Protein AF-A0A3B0PKU8-F1 (afdb_monomer_lite)

Radius of gyration: 28.07 Å; chains: 1; bounding box: 64×32×83 Å

Structure (mmCIF, N/CA/C/O backbone):
data_AF-A0A3B0PKU8-F1
#
_entry.id   AF-A0A3B0PKU8-F1
#
loop_
_atom_site.group_PDB
_atom_site.id
_atom_site.type_symbol
_atom_site.label_atom_id
_atom_site.label_alt_id
_atom_site.label_comp_id
_atom_site.label_asym_id
_atom_site.label_entity_id
_atom_site.label_seq_id
_atom_site.pdbx_PDB_ins_code
_atom_site.Cartn_x
_atom_site.Cartn_y
_atom_site.Cartn_z
_atom_site.occupancy
_atom_site.B_iso_or_equiv
_atom_site.auth_seq_id
_atom_site.auth_comp_id
_atom_site.auth_asym_id
_atom_site.auth_atom_id
_atom_site.pdbx_PDB_model_num
ATOM 1 N N . MET A 1 1 ? 39.462 15.838 -60.988 1.00 54.16 1 MET A N 1
ATOM 2 C CA . MET A 1 1 ? 39.224 14.384 -60.800 1.00 54.16 1 MET A CA 1
ATOM 3 C C . MET A 1 1 ? 40.090 13.779 -59.687 1.00 54.16 1 MET A C 1
ATOM 5 O O . MET A 1 1 ? 39.573 12.960 -58.939 1.00 54.16 1 MET A O 1
ATOM 9 N N . GLU A 1 2 ? 41.355 14.188 -59.511 1.00 56.78 2 GLU A N 1
ATOM 10 C CA . GLU A 1 2 ? 42.219 13.724 -58.398 1.00 56.78 2 GLU A CA 1
ATOM 11 C C . GLU A 1 2 ? 41.734 14.122 -56.997 1.00 56.78 2 GLU A C 1
ATOM 13 O O . GLU A 1 2 ? 41.811 13.320 -56.070 1.00 56.78 2 GLU A O 1
ATOM 18 N N . SER A 1 3 ? 41.153 15.315 -56.839 1.00 58.56 3 SER A N 1
ATOM 19 C CA . SER A 1 3 ? 40.581 15.767 -55.561 1.00 58.56 3 SER A CA 1
ATOM 20 C C . SER A 1 3 ? 39.446 14.863 -55.062 1.00 58.56 3 SER A C 1
ATOM 22 O O . SER A 1 3 ? 39.345 14.596 -53.868 1.00 58.56 3 SER A O 1
ATOM 24 N N . ILE A 1 4 ? 38.639 14.326 -55.982 1.00 62.28 4 ILE A N 1
ATOM 25 C CA . ILE A 1 4 ? 37.540 13.398 -55.683 1.00 62.28 4 ILE A CA 1
ATOM 26 C C . ILE A 1 4 ? 38.100 12.025 -55.283 1.00 62.28 4 ILE A C 1
ATOM 28 O O . ILE A 1 4 ? 37.634 11.431 -54.315 1.00 62.28 4 ILE A O 1
ATOM 32 N N . LYS A 1 5 ? 39.152 11.538 -55.958 1.00 59.06 5 LYS A N 1
ATOM 33 C CA . LYS A 1 5 ? 39.816 10.269 -55.601 1.00 59.06 5 LYS A CA 1
ATOM 34 C C . LYS A 1 5 ? 40.479 10.320 -54.219 1.00 59.06 5 LYS A C 1
ATOM 36 O O . LYS A 1 5 ? 40.371 9.357 -53.466 1.00 59.06 5 LYS A O 1
ATOM 41 N N . ASN A 1 6 ? 41.093 11.447 -53.854 1.00 62.03 6 ASN A N 1
ATOM 42 C CA . ASN A 1 6 ? 41.673 11.637 -52.519 1.00 62.03 6 ASN A CA 1
ATOM 43 C C . ASN A 1 6 ? 40.601 11.765 -51.423 1.00 62.03 6 ASN A C 1
ATOM 45 O O . ASN A 1 6 ? 40.815 11.308 -50.300 1.00 62.03 6 ASN A O 1
ATOM 49 N N . PHE A 1 7 ? 39.428 12.318 -51.743 1.00 60.31 7 PHE A N 1
ATOM 50 C CA . PHE A 1 7 ? 38.290 12.389 -50.821 1.00 60.31 7 PHE A CA 1
ATOM 51 C C . PHE A 1 7 ? 37.723 10.999 -50.479 1.00 60.31 7 PHE A C 1
ATOM 53 O O . PHE A 1 7 ? 37.441 10.726 -49.317 1.00 60.31 7 PHE A O 1
ATOM 60 N N . PHE A 1 8 ? 37.670 10.081 -51.450 1.00 62.03 8 PHE A N 1
ATOM 61 C CA . PHE A 1 8 ? 37.268 8.678 -51.252 1.00 62.03 8 PHE A CA 1
ATOM 62 C C . PHE A 1 8 ? 38.427 7.737 -50.872 1.00 62.03 8 PHE A C 1
ATOM 64 O O . PHE A 1 8 ? 38.335 6.521 -51.031 1.00 62.03 8 PHE A O 1
ATOM 71 N N . SER A 1 9 ? 39.528 8.269 -50.333 1.00 67.06 9 SER A N 1
ATOM 72 C CA . SER A 1 9 ? 40.555 7.440 -49.696 1.00 67.06 9 SER A CA 1
ATOM 73 C C . SER A 1 9 ? 39.947 6.634 -48.540 1.00 67.06 9 SER A C 1
ATOM 75 O O . SER A 1 9 ? 39.145 7.155 -47.765 1.00 67.06 9 SER A O 1
ATOM 77 N N . PHE A 1 10 ? 40.370 5.378 -48.373 1.00 65.62 10 PHE A N 1
ATOM 78 C CA . PHE A 1 10 ? 39.887 4.462 -47.327 1.00 65.62 10 PHE A CA 1
ATOM 79 C C . PHE A 1 10 ? 39.912 5.088 -45.916 1.00 65.62 10 PHE A C 1
ATOM 81 O O . PHE A 1 10 ? 39.028 4.840 -45.096 1.00 65.62 10 PHE A O 1
ATOM 88 N N . LYS A 1 11 ? 40.898 5.957 -45.647 1.00 70.25 11 LYS A N 1
ATOM 89 C CA . LYS A 1 11 ? 41.036 6.699 -44.383 1.00 70.25 11 LYS A CA 1
ATOM 90 C C . LYS A 1 11 ? 39.943 7.763 -44.201 1.00 70.25 11 LYS A C 1
ATOM 92 O O . LYS A 1 11 ? 39.417 7.918 -43.103 1.00 70.25 11 LYS A O 1
ATOM 97 N N . ASN A 1 12 ? 39.574 8.452 -45.277 1.00 74.38 12 ASN A N 1
ATOM 98 C CA . ASN A 1 12 ? 38.536 9.481 -45.278 1.00 74.38 12 ASN A CA 1
ATOM 99 C C . ASN A 1 12 ? 37.136 8.853 -45.224 1.00 74.38 12 ASN A C 1
ATOM 101 O O . ASN A 1 12 ? 36.298 9.324 -44.463 1.00 74.38 12 ASN A O 1
ATOM 105 N N . ILE A 1 13 ? 36.921 7.724 -45.909 1.00 81.06 13 ILE A N 1
ATOM 106 C CA . ILE A 1 13 ? 35.678 6.938 -45.814 1.00 81.06 13 ILE A CA 1
ATOM 107 C C . ILE A 1 13 ? 35.471 6.403 -44.389 1.00 81.06 13 ILE A C 1
ATOM 109 O O . ILE A 1 13 ? 34.378 6.537 -43.844 1.00 81.06 13 ILE A O 1
ATOM 113 N N . LYS A 1 14 ? 36.514 5.855 -43.746 1.00 81.06 14 LYS A N 1
ATOM 114 C CA . LYS A 1 14 ? 36.441 5.395 -42.348 1.00 81.06 14 LYS A CA 1
ATOM 115 C C . LYS A 1 14 ? 36.053 6.530 -41.393 1.00 81.06 14 LYS A C 1
ATOM 117 O O . LYS A 1 14 ? 35.201 6.331 -40.533 1.00 81.06 14 LYS A O 1
ATOM 122 N N . ASN A 1 15 ? 36.644 7.713 -41.555 1.00 81.81 15 ASN A N 1
ATOM 123 C CA . ASN A 1 15 ? 36.332 8.878 -40.722 1.00 81.81 15 ASN A CA 1
ATOM 124 C C . ASN A 1 15 ? 34.905 9.395 -40.952 1.00 81.81 15 ASN A C 1
ATOM 126 O O . ASN A 1 15 ? 34.226 9.726 -39.983 1.00 81.81 15 ASN A O 1
ATOM 130 N N . ILE A 1 16 ? 34.434 9.419 -42.204 1.00 85.00 16 ILE A N 1
ATOM 131 C CA . ILE A 1 16 ? 33.047 9.771 -42.539 1.00 85.00 16 ILE A CA 1
ATOM 132 C C . ILE A 1 16 ? 32.082 8.773 -41.890 1.00 85.00 16 ILE A C 1
ATOM 134 O O . ILE A 1 16 ? 31.150 9.198 -41.219 1.00 85.00 16 ILE A O 1
ATOM 138 N N . LEU A 1 17 ? 32.340 7.466 -42.000 1.00 86.50 17 LEU A N 1
ATOM 139 C CA . LEU A 1 17 ? 31.504 6.434 -41.378 1.00 86.50 17 LEU A CA 1
ATOM 140 C C . LEU A 1 17 ? 31.449 6.575 -39.854 1.00 86.50 17 LEU A C 1
ATOM 142 O O . LEU A 1 17 ? 30.361 6.534 -39.287 1.00 86.50 17 LEU A O 1
ATOM 146 N N . ILE A 1 18 ? 32.593 6.779 -39.194 1.00 88.31 18 ILE A N 1
ATOM 147 C CA . ILE A 1 18 ? 32.641 6.996 -37.740 1.00 88.31 18 ILE A CA 1
ATOM 148 C C . ILE A 1 18 ? 31.813 8.226 -37.363 1.00 88.31 18 ILE A C 1
ATOM 150 O O . ILE A 1 18 ? 30.987 8.141 -36.459 1.00 88.31 18 ILE A O 1
ATOM 154 N N . LEU A 1 19 ? 31.974 9.338 -38.085 1.00 89.94 19 LEU A N 1
ATOM 155 C CA . LEU A 1 19 ? 31.220 10.563 -37.832 1.00 89.94 19 LEU A CA 1
ATOM 156 C C . LEU A 1 19 ? 29.711 10.342 -38.016 1.00 89.94 19 LEU A C 1
ATOM 158 O O . LEU A 1 19 ? 28.924 10.743 -37.161 1.00 89.94 19 LEU A O 1
ATOM 162 N N . THR A 1 20 ? 29.301 9.664 -39.090 1.00 90.25 20 THR A N 1
ATOM 163 C CA . THR A 1 20 ? 27.893 9.342 -39.350 1.00 90.25 20 THR A CA 1
ATOM 164 C C . THR A 1 20 ? 27.310 8.454 -38.249 1.00 90.25 20 THR A C 1
ATOM 166 O O . THR A 1 20 ? 26.238 8.763 -37.731 1.00 90.25 20 THR A O 1
ATOM 169 N N . PHE A 1 21 ? 28.020 7.405 -37.823 1.00 92.25 21 PHE A N 1
ATOM 170 C CA . PHE A 1 21 ? 27.575 6.547 -36.720 1.00 92.25 21 PHE A CA 1
ATOM 171 C C . PHE A 1 21 ? 27.515 7.290 -35.382 1.00 92.25 21 PHE A C 1
ATOM 173 O O . PHE A 1 21 ? 26.563 7.096 -34.628 1.00 92.25 21 PHE A O 1
ATOM 180 N N . SER A 1 22 ? 28.475 8.172 -35.093 1.00 91.00 22 SER A N 1
ATOM 181 C CA . SER A 1 22 ? 28.450 9.010 -33.890 1.00 91.00 22 SER A CA 1
ATOM 182 C C . SER A 1 22 ? 27.263 9.974 -33.884 1.00 91.00 22 SER A C 1
ATOM 184 O O . SER A 1 22 ? 26.614 10.119 -32.850 1.00 91.00 22 SER A O 1
ATOM 186 N N . ILE A 1 23 ? 26.934 10.587 -35.026 1.00 93.75 23 ILE A N 1
ATOM 187 C CA . ILE A 1 23 ? 25.766 11.472 -35.154 1.00 93.75 23 ILE A CA 1
ATOM 188 C C . ILE A 1 23 ? 24.470 10.681 -34.959 1.00 93.75 23 ILE A C 1
ATOM 190 O O . ILE A 1 23 ? 23.609 11.108 -34.195 1.00 93.75 23 ILE A O 1
ATOM 194 N N . ILE A 1 24 ? 24.338 9.510 -35.589 1.00 93.75 24 ILE A N 1
ATOM 195 C CA . ILE A 1 24 ? 23.164 8.641 -35.414 1.00 93.75 24 ILE A CA 1
ATOM 196 C C . ILE A 1 24 ? 23.021 8.221 -33.946 1.00 93.75 24 ILE A C 1
ATOM 198 O O . ILE A 1 24 ? 21.933 8.321 -33.380 1.00 93.75 24 ILE A O 1
ATOM 202 N N . GLY A 1 25 ? 24.118 7.804 -33.309 1.00 94.12 25 GLY A N 1
ATOM 203 C CA . GLY A 1 25 ? 24.130 7.439 -31.894 1.00 94.12 25 GLY A CA 1
ATOM 204 C C . GLY A 1 25 ? 23.703 8.597 -30.993 1.00 94.12 25 GLY A C 1
ATOM 205 O O . GLY A 1 25 ? 22.874 8.408 -30.104 1.00 94.12 25 GLY A O 1
ATOM 206 N N . PHE A 1 26 ? 24.199 9.807 -31.263 1.00 94.50 26 PHE A N 1
ATOM 207 C CA . PHE A 1 26 ? 23.803 11.009 -30.534 1.00 94.50 26 PHE A CA 1
ATOM 208 C C . PHE A 1 26 ? 22.306 11.302 -30.687 1.00 94.50 26 PHE A C 1
ATOM 210 O O . PHE A 1 26 ? 21.626 11.498 -29.684 1.00 94.50 26 PHE A O 1
ATOM 217 N N . VAL A 1 27 ? 21.771 11.243 -31.912 1.00 94.75 27 VAL A N 1
ATOM 218 C CA . VAL A 1 27 ? 20.338 11.456 -32.176 1.00 94.75 27 VAL A CA 1
ATOM 219 C C . VAL A 1 27 ? 19.478 10.449 -31.411 1.00 94.75 27 VAL A C 1
ATOM 221 O O . VAL A 1 27 ? 18.508 10.853 -30.774 1.00 94.75 27 VAL A O 1
ATOM 224 N N . ILE A 1 28 ? 19.842 9.162 -31.413 1.00 94.50 28 ILE A N 1
ATOM 225 C CA . ILE A 1 28 ? 19.103 8.122 -30.679 1.00 94.50 28 ILE A CA 1
ATOM 226 C C . ILE A 1 28 ? 19.108 8.412 -29.174 1.00 94.50 28 ILE A C 1
ATOM 228 O O . ILE A 1 28 ? 18.055 8.378 -28.537 1.00 94.50 28 ILE A O 1
ATOM 232 N N . VAL A 1 29 ? 20.271 8.734 -28.599 1.00 93.75 29 VAL A N 1
ATOM 233 C CA . VAL A 1 29 ? 20.391 9.043 -27.166 1.00 93.75 29 VAL A CA 1
ATOM 234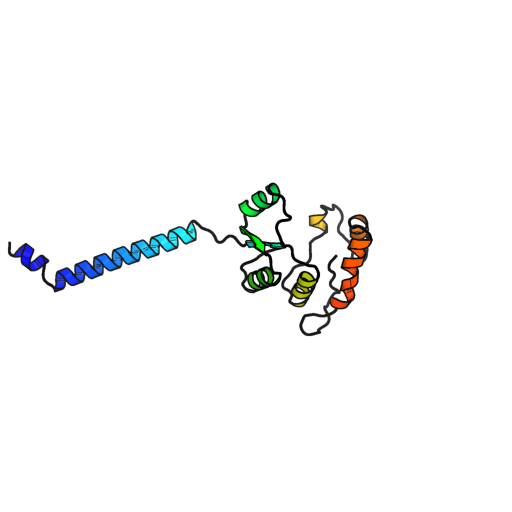 C C . VAL A 1 29 ? 19.578 10.286 -26.802 1.00 93.75 29 VAL A C 1
ATOM 236 O O . VAL A 1 29 ? 18.827 10.256 -25.827 1.00 93.75 29 VAL A O 1
ATOM 239 N N . SER A 1 30 ? 19.660 11.355 -27.597 1.00 91.75 30 SER A N 1
ATOM 240 C CA . SER A 1 30 ? 18.856 12.565 -27.394 1.00 91.75 30 SER A CA 1
ATOM 241 C C . SER A 1 30 ? 17.358 12.279 -27.471 1.00 91.75 30 SER A C 1
ATOM 243 O O . SER A 1 30 ? 16.600 12.817 -26.665 1.00 91.75 30 SER A O 1
ATOM 245 N N . LEU A 1 31 ? 16.928 11.400 -28.381 1.00 92.00 31 LEU A N 1
ATOM 246 C CA . LEU A 1 31 ? 15.527 11.002 -28.498 1.00 92.00 31 LEU A CA 1
ATOM 247 C C . LEU A 1 31 ? 15.053 10.239 -27.253 1.00 92.00 31 LEU A C 1
ATOM 249 O O . LEU A 1 31 ? 13.999 10.552 -26.708 1.00 92.00 31 LEU A O 1
ATOM 253 N N . LEU A 1 32 ? 15.845 9.279 -26.764 1.00 89.81 32 LEU A N 1
ATOM 254 C CA . LEU A 1 32 ? 15.523 8.503 -25.559 1.00 89.81 32 LEU A CA 1
ATOM 255 C C . LEU A 1 32 ? 15.442 9.388 -24.310 1.00 89.81 32 LEU A C 1
ATOM 257 O O . LEU A 1 32 ? 14.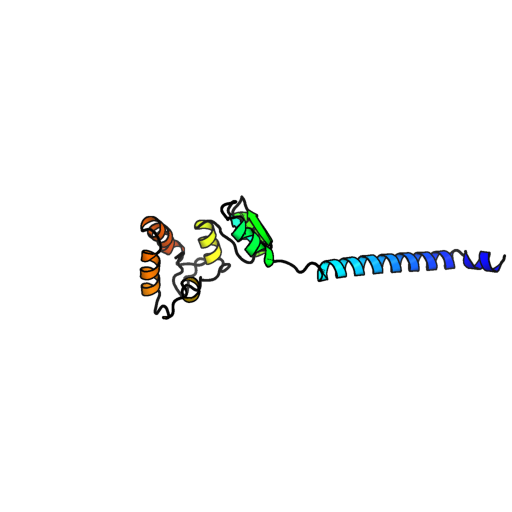529 9.232 -23.497 1.00 89.81 32 LEU A O 1
ATOM 261 N N . ILE A 1 33 ? 16.371 10.337 -24.169 1.00 88.00 33 ILE A N 1
ATOM 262 C CA . ILE A 1 33 ? 16.346 11.327 -23.087 1.00 88.00 33 ILE A CA 1
ATOM 263 C C . ILE A 1 33 ? 15.106 12.217 -23.220 1.00 88.00 33 ILE A C 1
ATOM 265 O O . ILE A 1 33 ? 14.395 12.411 -22.236 1.00 88.00 33 ILE A O 1
ATOM 269 N N . GLY A 1 34 ? 14.807 12.703 -24.429 1.00 88.62 34 GLY A N 1
ATOM 270 C CA . GLY A 1 34 ? 13.627 13.520 -24.706 1.00 88.62 34 GLY A CA 1
ATOM 271 C C . GLY A 1 34 ? 12.328 12.810 -24.334 1.00 88.62 34 GLY A C 1
ATOM 272 O O . GLY A 1 34 ? 11.523 13.371 -23.596 1.00 88.62 34 GLY A O 1
ATOM 273 N N . ILE A 1 35 ? 12.173 11.547 -24.746 1.00 85.06 35 ILE A N 1
ATOM 274 C CA . ILE A 1 35 ? 11.026 10.702 -24.386 1.00 85.06 35 ILE A CA 1
ATOM 275 C C . ILE A 1 35 ? 10.936 10.532 -22.869 1.00 85.06 35 ILE A C 1
ATOM 277 O O . ILE A 1 35 ? 9.851 10.627 -22.303 1.00 85.06 35 ILE A O 1
ATOM 281 N N . LYS A 1 36 ? 12.056 10.299 -22.178 1.00 82.56 36 LYS A N 1
ATOM 282 C CA . LYS A 1 36 ? 12.044 10.126 -20.721 1.00 82.56 36 LYS A CA 1
ATOM 283 C C . LYS A 1 36 ? 11.690 11.412 -19.968 1.00 82.56 36 LYS A C 1
ATOM 285 O O . LYS A 1 36 ? 11.033 11.338 -18.936 1.00 82.56 36 LYS A O 1
ATOM 290 N N . ILE A 1 37 ? 12.090 12.575 -20.482 1.00 81.31 37 ILE A N 1
ATOM 291 C CA . ILE A 1 37 ? 11.719 13.879 -19.915 1.00 81.31 37 ILE A CA 1
ATOM 292 C C . ILE A 1 37 ? 10.243 14.192 -20.198 1.00 81.31 37 ILE A C 1
ATOM 294 O O . ILE A 1 37 ? 9.544 14.674 -19.310 1.00 81.31 37 ILE A O 1
ATOM 298 N N . SER A 1 38 ? 9.748 13.892 -21.403 1.00 77.56 38 SER A N 1
ATOM 299 C CA . SER A 1 38 ? 8.346 14.132 -21.776 1.00 77.56 38 SER A CA 1
ATOM 300 C C . SER A 1 38 ? 7.368 13.138 -21.142 1.00 77.56 38 SER A C 1
ATOM 302 O O . SER A 1 38 ? 6.174 13.418 -21.067 1.00 77.56 38 SER A O 1
ATOM 304 N N . SER A 1 39 ? 7.864 11.982 -20.696 1.00 74.56 39 SER A N 1
ATOM 305 C CA . SER A 1 39 ? 7.088 10.899 -20.084 1.00 74.56 39 SER A CA 1
ATOM 306 C C . SER A 1 39 ? 7.484 10.759 -18.609 1.00 74.56 39 SER A C 1
ATOM 308 O O . SER A 1 39 ? 8.191 9.808 -18.257 1.00 74.56 39 SER A O 1
ATOM 310 N N . PRO A 1 40 ? 7.093 11.703 -17.728 1.00 69.44 40 PRO A N 1
ATOM 311 C CA . PRO A 1 40 ? 7.424 11.609 -16.313 1.00 69.44 40 PRO A CA 1
ATOM 312 C C . PRO A 1 40 ? 6.912 10.280 -15.755 1.00 69.44 40 PRO A C 1
ATOM 314 O O . PRO A 1 40 ? 5.797 9.852 -16.064 1.00 69.44 40 PRO A O 1
ATOM 317 N N . PHE A 1 41 ? 7.741 9.621 -14.944 1.00 73.31 41 PHE A N 1
ATOM 318 C CA . PHE A 1 41 ? 7.359 8.385 -14.273 1.00 73.31 41 PHE A CA 1
ATOM 319 C C . PHE A 1 41 ? 6.095 8.634 -13.449 1.00 73.31 41 PHE A C 1
ATOM 321 O O . PHE A 1 41 ? 6.103 9.445 -12.522 1.00 73.31 41 PHE A O 1
ATOM 328 N N . ARG A 1 42 ? 5.010 7.942 -13.804 1.00 79.38 42 ARG A N 1
ATOM 329 C CA . ARG A 1 42 ? 3.765 7.965 -13.044 1.00 79.38 42 ARG A CA 1
ATOM 330 C C . ARG A 1 42 ? 3.772 6.766 -12.109 1.00 79.38 42 ARG A C 1
ATOM 332 O O . ARG A 1 42 ? 3.752 5.637 -12.599 1.00 79.38 42 ARG A O 1
ATOM 339 N N . PRO A 1 43 ? 3.831 6.977 -10.788 1.00 81.81 43 PRO A N 1
ATOM 340 C CA . PRO A 1 43 ? 3.715 5.867 -9.868 1.00 81.81 43 PRO A CA 1
ATOM 341 C C . PRO A 1 43 ? 2.345 5.208 -10.034 1.00 81.81 43 PRO A C 1
ATOM 343 O O . PRO A 1 43 ? 1.350 5.884 -10.314 1.00 81.81 43 PRO A O 1
ATOM 346 N N . ALA A 1 44 ? 2.301 3.887 -9.883 1.00 84.50 44 ALA A N 1
ATOM 347 C CA . ALA A 1 44 ? 1.075 3.143 -10.104 1.00 84.50 44 ALA A CA 1
ATOM 348 C C . ALA A 1 44 ? 0.203 3.078 -8.840 1.00 84.50 44 ALA A C 1
ATOM 350 O O . ALA A 1 44 ? 0.702 2.933 -7.718 1.00 84.50 44 ALA A O 1
ATOM 351 N N . PHE A 1 45 ? -1.109 3.161 -9.054 1.00 83.94 45 PHE A N 1
ATOM 352 C CA . PHE A 1 45 ? -2.148 2.895 -8.069 1.00 83.94 45 PHE A CA 1
ATOM 353 C C . PHE A 1 45 ? -2.791 1.548 -8.400 1.00 83.94 45 PHE A C 1
ATOM 355 O O . PHE A 1 45 ? -3.362 1.386 -9.478 1.00 83.94 45 PHE A O 1
ATOM 362 N N . PHE A 1 46 ? -2.706 0.586 -7.487 1.00 83.81 46 PHE A N 1
ATOM 363 C CA . PHE A 1 46 ? -3.161 -0.782 -7.734 1.00 83.81 46 PHE A CA 1
ATOM 364 C C . PHE A 1 46 ? -4.533 -1.066 -7.110 1.00 83.81 46 PHE A C 1
ATOM 366 O O . PHE A 1 46 ? -4.825 -0.653 -5.992 1.00 83.81 46 PHE A O 1
ATOM 373 N N . ASN A 1 47 ? -5.391 -1.809 -7.801 1.00 79.75 47 ASN A N 1
ATOM 374 C CA . ASN A 1 47 ? -6.685 -2.238 -7.274 1.00 79.75 47 ASN A CA 1
ATOM 375 C C . ASN A 1 47 ? -6.861 -3.746 -7.438 1.00 79.75 47 ASN A C 1
ATOM 377 O O . ASN A 1 47 ? -6.682 -4.273 -8.539 1.00 79.75 47 ASN A O 1
ATOM 381 N N . TYR A 1 48 ? -7.207 -4.429 -6.350 1.00 75.06 48 TYR A N 1
ATOM 382 C CA . TYR A 1 48 ? -7.564 -5.835 -6.406 1.00 75.06 48 TYR A CA 1
ATOM 383 C C . TYR A 1 48 ? -8.899 -5.987 -7.135 1.00 75.06 48 TYR A C 1
ATOM 385 O O . TYR A 1 48 ? -9.944 -5.591 -6.610 1.00 75.06 48 TYR A O 1
ATOM 393 N N . LYS A 1 49 ? -8.852 -6.585 -8.334 1.00 71.19 49 LYS A N 1
ATOM 394 C CA . LYS A 1 49 ? -9.989 -6.730 -9.263 1.00 71.19 49 LYS A CA 1
ATOM 395 C C . LYS A 1 49 ? -10.590 -5.380 -9.714 1.00 71.19 49 LYS A C 1
ATOM 397 O O . LYS A 1 49 ? -10.164 -4.306 -9.312 1.00 71.19 49 LYS A O 1
ATOM 402 N N . SER A 1 50 ? -11.555 -5.413 -10.636 1.00 68.81 50 SER A N 1
ATOM 403 C CA . SER A 1 50 ? -12.117 -4.210 -11.281 1.00 68.81 50 SER A CA 1
ATOM 404 C C . SER A 1 50 ? -13.391 -3.715 -10.580 1.00 68.81 50 SER A C 1
ATOM 406 O O . SER A 1 50 ? -14.477 -3.731 -11.155 1.00 68.81 50 SER A O 1
ATOM 408 N N . TYR A 1 51 ? -13.281 -3.306 -9.313 1.00 72.19 51 TYR A N 1
ATOM 409 C CA . TYR A 1 51 ? -14.438 -2.821 -8.537 1.00 72.19 51 TYR A CA 1
ATOM 410 C C . TYR A 1 51 ? -14.572 -1.290 -8.500 1.00 72.19 51 TYR A C 1
ATOM 412 O O . TYR A 1 51 ? -15.518 -0.763 -7.917 1.00 72.19 51 TYR A O 1
ATOM 420 N N . MET A 1 52 ? -13.639 -0.554 -9.111 1.00 82.00 52 MET A N 1
ATOM 421 C CA . MET A 1 52 ? -13.635 0.909 -9.094 1.00 82.00 52 MET A CA 1
ATOM 422 C C . MET A 1 52 ? -14.446 1.500 -10.254 1.00 82.00 52 MET A C 1
ATOM 424 O O . MET A 1 52 ? -14.355 1.041 -11.391 1.00 82.00 52 MET A O 1
ATOM 428 N N . SER A 1 53 ? -15.227 2.550 -9.978 1.00 88.06 53 SER A N 1
ATOM 429 C CA . SER A 1 53 ? -15.994 3.247 -11.014 1.00 88.06 53 SER A CA 1
ATOM 430 C C . SER A 1 53 ? -15.071 3.907 -12.042 1.00 88.06 53 SER A C 1
ATOM 432 O O . SER A 1 53 ? -13.977 4.370 -11.714 1.00 88.06 53 SER A O 1
ATOM 434 N N . LYS A 1 54 ? -15.538 4.010 -13.292 1.00 88.25 54 LYS A N 1
ATOM 435 C CA . LYS A 1 54 ? -14.768 4.632 -14.376 1.00 88.25 54 LYS A CA 1
ATOM 436 C C . LYS A 1 54 ? -14.370 6.077 -14.055 1.00 88.25 54 LYS A C 1
ATOM 438 O O . LYS A 1 54 ? -13.220 6.437 -14.260 1.00 88.25 54 LYS A O 1
ATOM 443 N N . ALA A 1 55 ? -15.281 6.850 -13.463 1.00 90.75 55 ALA A N 1
ATOM 444 C CA . ALA A 1 55 ? -15.003 8.217 -13.029 1.00 90.75 55 ALA A CA 1
ATOM 445 C C . ALA A 1 55 ? -13.827 8.284 -12.037 1.00 90.75 55 ALA A C 1
ATOM 447 O O . ALA A 1 55 ? -12.913 9.078 -12.228 1.00 90.75 55 ALA A O 1
ATOM 448 N N . ASN A 1 56 ? -13.799 7.402 -11.032 1.00 86.06 56 ASN A N 1
ATOM 449 C CA . ASN A 1 56 ? -12.710 7.366 -10.054 1.00 86.06 56 ASN A CA 1
ATOM 450 C C . ASN A 1 56 ? -11.385 6.925 -10.692 1.00 86.06 56 ASN A C 1
ATOM 452 O O . ASN A 1 56 ? -10.335 7.482 -10.378 1.00 86.06 56 ASN A O 1
ATOM 456 N N . ILE A 1 57 ? -11.434 5.949 -11.605 1.00 88.31 57 ILE A N 1
ATOM 457 C CA . ILE A 1 57 ? -10.261 5.504 -12.370 1.00 88.31 57 ILE A CA 1
ATOM 458 C C . ILE A 1 57 ? -9.681 6.666 -13.180 1.00 88.31 57 ILE A C 1
ATOM 460 O O . ILE A 1 57 ? -8.468 6.865 -13.184 1.00 88.31 57 ILE A O 1
ATOM 464 N N . ASP A 1 58 ? -10.534 7.434 -13.855 1.00 91.25 58 ASP A N 1
ATOM 465 C CA . ASP A 1 58 ? -10.103 8.548 -14.695 1.00 91.25 58 ASP A CA 1
ATOM 466 C C . ASP A 1 58 ? -9.462 9.657 -13.849 1.00 91.25 58 ASP A C 1
ATOM 468 O O . ASP A 1 58 ? -8.362 10.097 -14.180 1.00 91.25 58 ASP A O 1
ATOM 472 N N . THR A 1 59 ? -10.045 9.997 -12.694 1.00 90.62 59 THR A N 1
ATOM 473 C CA . THR A 1 59 ? -9.440 10.931 -11.728 1.00 90.62 59 THR A CA 1
ATOM 474 C C . THR A 1 59 ? -8.078 10.450 -11.213 1.00 90.62 59 THR A C 1
ATOM 476 O O . THR A 1 59 ? -7.141 11.240 -11.108 1.00 90.62 59 THR A O 1
ATOM 479 N N . ILE A 1 60 ? -7.920 9.159 -10.901 1.00 87.38 60 ILE A N 1
ATOM 480 C CA . ILE A 1 60 ? -6.621 8.607 -10.476 1.00 87.38 60 ILE A CA 1
ATOM 481 C C . ILE A 1 60 ? -5.596 8.707 -11.615 1.00 87.38 60 ILE A C 1
ATOM 483 O O . ILE A 1 60 ? -4.448 9.091 -11.374 1.00 87.38 60 ILE A O 1
ATOM 487 N N . ASN A 1 61 ? -6.016 8.420 -12.851 1.00 87.94 61 ASN A N 1
ATOM 488 C CA . ASN A 1 61 ? -5.156 8.423 -14.035 1.00 87.94 61 ASN A CA 1
ATOM 489 C C . ASN A 1 61 ? -4.602 9.803 -14.426 1.00 87.94 61 ASN A C 1
ATOM 491 O O . ASN A 1 61 ? -3.614 9.887 -15.166 1.00 87.94 61 ASN A O 1
ATOM 495 N N . GLU A 1 62 ? -5.191 10.887 -13.914 1.00 87.81 62 GLU A N 1
ATOM 496 C CA . GLU A 1 62 ? -4.660 12.244 -14.088 1.00 87.81 62 GLU A CA 1
ATOM 497 C C . GLU A 1 62 ? -3.254 12.391 -13.491 1.00 87.81 62 GLU A C 1
ATOM 499 O O . GLU A 1 62 ? -2.420 13.116 -14.038 1.00 87.81 62 GLU A O 1
ATOM 504 N N . LYS A 1 63 ? -2.972 11.690 -12.382 1.00 84.56 63 LYS A N 1
ATOM 505 C CA . LYS A 1 63 ? -1.708 11.811 -11.632 1.00 84.56 63 LYS A CA 1
ATOM 506 C C . LYS A 1 63 ? -0.922 10.507 -11.521 1.00 84.56 63 LYS A C 1
ATOM 508 O O . LYS A 1 63 ? 0.303 10.547 -11.419 1.00 84.56 63 LYS A O 1
ATOM 513 N N . TYR A 1 64 ? -1.604 9.370 -11.552 1.00 87.12 64 TYR A N 1
ATOM 514 C CA . TYR A 1 64 ? -1.040 8.047 -11.294 1.00 87.12 64 TYR A CA 1
ATOM 515 C C . TYR A 1 64 ? -1.370 7.086 -12.429 1.00 87.12 64 TYR A C 1
ATOM 517 O O . TYR A 1 64 ? -2.200 7.382 -13.274 1.00 87.12 64 TYR A O 1
ATOM 525 N N . GLU A 1 65 ? -0.706 5.938 -12.487 1.00 86.94 65 GLU A N 1
ATOM 526 C CA . GLU A 1 65 ? -1.086 4.877 -13.424 1.00 86.94 65 GLU A CA 1
ATOM 527 C C . GLU A 1 65 ? -2.016 3.887 -12.711 1.00 86.94 65 GLU A C 1
ATOM 529 O O . GLU A 1 65 ? -1.572 3.158 -11.824 1.00 86.94 65 GLU A O 1
ATOM 534 N N . TYR A 1 66 ? -3.306 3.853 -13.052 1.00 86.88 66 TYR A N 1
ATOM 535 C CA . TYR A 1 66 ? -4.228 2.882 -12.462 1.00 86.88 66 TYR A CA 1
ATOM 536 C C . TYR A 1 66 ? -3.980 1.481 -13.034 1.00 86.88 66 TYR A C 1
ATOM 538 O O . TYR A 1 66 ? -4.071 1.265 -14.245 1.00 86.88 66 TYR A O 1
ATOM 546 N N . LYS A 1 67 ? -3.708 0.515 -12.157 1.00 86.69 67 LYS A N 1
ATOM 547 C CA . LYS A 1 67 ? -3.523 -0.898 -12.502 1.00 86.69 67 LYS A CA 1
ATOM 548 C C . LYS A 1 67 ? -4.479 -1.759 -11.703 1.00 86.69 67 LYS A C 1
ATOM 550 O O . LYS A 1 67 ? -4.731 -1.505 -10.530 1.00 86.69 67 LYS A O 1
ATOM 555 N N . THR A 1 68 ? -4.976 -2.809 -12.337 1.00 81.81 68 THR A N 1
ATOM 556 C CA . THR A 1 68 ? -5.664 -3.885 -11.622 1.00 81.81 68 THR A CA 1
ATOM 557 C C . THR A 1 68 ? -4.701 -5.044 -11.457 1.00 81.81 68 THR A C 1
ATOM 559 O O . THR A 1 68 ? -3.871 -5.277 -12.335 1.00 81.81 68 THR A O 1
ATOM 562 N N . PHE A 1 69 ? -4.791 -5.732 -10.328 1.00 79.31 69 PHE A N 1
ATOM 563 C CA . PHE A 1 69 ? -4.092 -6.991 -10.122 1.00 79.31 69 PHE A CA 1
ATOM 564 C C . PHE A 1 69 ? -5.105 -8.082 -9.812 1.00 79.31 69 PHE A C 1
ATOM 566 O O . PHE A 1 69 ? -6.124 -7.844 -9.150 1.00 79.31 69 PHE A O 1
ATOM 573 N N . ASN A 1 70 ? -4.820 -9.272 -10.329 1.00 69.56 70 ASN A N 1
ATOM 574 C CA . ASN A 1 70 ? -5.641 -10.457 -10.095 1.00 69.56 70 ASN A CA 1
ATOM 575 C C . ASN A 1 70 ? -5.093 -11.278 -8.930 1.00 69.56 70 ASN A C 1
ATOM 577 O O . ASN A 1 70 ? -5.873 -11.838 -8.164 1.00 69.56 70 ASN A O 1
ATOM 581 N N . GLU A 1 71 ? -3.769 -11.278 -8.770 1.00 69.25 71 GLU A N 1
ATOM 582 C CA . GLU A 1 71 ? -3.066 -12.013 -7.727 1.00 69.25 71 GLU A CA 1
ATOM 583 C C . GLU A 1 71 ? -2.442 -11.055 -6.718 1.00 69.25 71 GLU A C 1
ATOM 585 O O . GLU A 1 71 ? -1.755 -10.097 -7.077 1.00 69.25 71 GLU A O 1
ATOM 590 N N . VAL A 1 72 ? -2.677 -11.336 -5.437 1.00 64.00 72 VAL A N 1
ATOM 591 C CA . VAL A 1 72 ? -2.252 -10.514 -4.292 1.00 64.00 72 VAL A CA 1
ATOM 592 C C . VAL A 1 72 ? -0.750 -10.199 -4.342 1.00 64.00 72 VAL A C 1
ATOM 594 O O . VAL A 1 72 ? -0.334 -9.084 -4.020 1.00 64.00 72 VAL A O 1
ATOM 597 N N . ASP A 1 73 ? 0.060 -11.131 -4.837 1.00 69.81 73 ASP A N 1
ATOM 598 C CA . ASP A 1 73 ? 1.512 -10.986 -4.910 1.00 69.81 73 ASP A CA 1
ATOM 599 C C . ASP A 1 73 ? 1.983 -9.896 -5.882 1.00 69.81 73 ASP A C 1
ATOM 601 O O . ASP A 1 73 ? 3.023 -9.281 -5.640 1.00 69.81 73 ASP A O 1
ATOM 605 N N . GLU A 1 74 ? 1.225 -9.580 -6.937 1.00 73.88 74 GLU A N 1
ATOM 606 C CA . GLU A 1 74 ? 1.631 -8.571 -7.927 1.00 73.88 74 GLU A CA 1
ATOM 607 C C . GLU A 1 74 ? 1.744 -7.174 -7.301 1.00 73.88 74 GLU A C 1
ATOM 609 O O . GLU A 1 74 ? 2.709 -6.446 -7.560 1.00 73.88 74 GLU A O 1
ATOM 614 N N . PHE A 1 75 ? 0.801 -6.814 -6.423 1.00 76.69 75 PHE A N 1
ATOM 615 C CA . PHE A 1 75 ? 0.854 -5.551 -5.687 1.00 76.69 75 PHE A CA 1
ATOM 616 C C . PHE A 1 75 ? 2.010 -5.535 -4.684 1.00 76.69 75 PHE A C 1
ATOM 618 O O . PHE A 1 75 ? 2.768 -4.565 -4.648 1.00 76.69 75 PHE A O 1
ATOM 625 N N . THR A 1 76 ? 2.203 -6.617 -3.923 1.00 74.81 76 THR A N 1
ATOM 626 C CA . THR A 1 76 ? 3.307 -6.736 -2.956 1.00 74.81 76 THR A CA 1
ATOM 627 C C . THR A 1 76 ? 4.668 -6.590 -3.645 1.00 74.81 76 THR A C 1
ATOM 629 O O . THR A 1 76 ? 5.529 -5.839 -3.184 1.00 74.81 76 THR A O 1
ATOM 632 N N . VAL A 1 77 ? 4.864 -7.255 -4.788 1.00 80.50 77 VAL A N 1
ATOM 633 C CA . VAL A 1 77 ? 6.090 -7.147 -5.592 1.00 80.50 77 VAL A CA 1
ATOM 634 C C . VAL A 1 77 ? 6.267 -5.728 -6.134 1.00 80.50 77 VAL A C 1
ATOM 636 O O . VAL A 1 77 ? 7.385 -5.203 -6.128 1.00 80.50 77 VAL A O 1
ATOM 639 N N . ALA A 1 78 ? 5.196 -5.085 -6.601 1.00 78.94 78 ALA A N 1
ATOM 640 C CA . ALA A 1 78 ? 5.264 -3.709 -7.083 1.00 78.94 78 ALA A CA 1
ATOM 641 C C . ALA A 1 78 ? 5.618 -2.719 -5.961 1.00 78.94 78 ALA A C 1
ATOM 643 O O . ALA A 1 78 ? 6.432 -1.821 -6.188 1.00 78.94 78 ALA A O 1
ATOM 644 N N . LEU A 1 79 ? 5.066 -2.904 -4.760 1.00 80.00 79 LEU A N 1
ATOM 645 C CA . LEU A 1 79 ? 5.351 -2.085 -3.582 1.00 80.00 79 LEU A CA 1
ATOM 646 C C . LEU A 1 79 ? 6.811 -2.243 -3.133 1.00 80.00 79 LEU A C 1
ATOM 648 O O . LEU A 1 79 ? 7.521 -1.247 -3.027 1.00 80.00 79 LEU A O 1
ATOM 652 N N . ASN A 1 80 ? 7.301 -3.483 -3.010 1.00 79.69 80 ASN A N 1
ATOM 653 C CA . ASN A 1 80 ? 8.700 -3.774 -2.661 1.00 79.69 80 ASN A CA 1
ATOM 654 C C . ASN A 1 80 ? 9.702 -3.150 -3.645 1.00 79.69 80 ASN A C 1
ATOM 656 O O . ASN A 1 80 ? 10.795 -2.741 -3.264 1.00 79.69 80 ASN A O 1
ATOM 660 N N . ASN A 1 81 ? 9.332 -3.068 -4.925 1.00 82.00 81 ASN A N 1
ATOM 661 C CA . ASN A 1 81 ? 10.171 -2.493 -5.974 1.00 82.00 81 ASN A CA 1
ATOM 662 C C . ASN A 1 81 ? 9.981 -0.976 -6.158 1.00 82.00 81 ASN A C 1
ATOM 664 O O . ASN A 1 81 ? 10.464 -0.432 -7.153 1.00 82.00 81 ASN A O 1
ATOM 668 N N . ASN A 1 82 ? 9.267 -0.291 -5.254 1.00 78.56 82 ASN A N 1
ATOM 669 C CA . ASN A 1 82 ? 8.940 1.142 -5.344 1.00 78.56 82 ASN A CA 1
ATOM 670 C C . ASN A 1 82 ? 8.202 1.531 -6.641 1.00 78.56 82 ASN A C 1
ATOM 672 O O . ASN A 1 82 ? 8.307 2.658 -7.130 1.00 78.56 82 ASN A O 1
ATOM 676 N N . LYS A 1 83 ? 7.469 0.583 -7.236 1.00 80.69 83 LYS A N 1
ATOM 677 C CA . LYS A 1 83 ? 6.668 0.784 -8.455 1.00 80.69 83 LYS A CA 1
ATOM 678 C C . LYS A 1 83 ? 5.207 1.109 -8.147 1.00 80.69 83 LYS A C 1
ATOM 680 O O . LYS A 1 83 ? 4.512 1.624 -9.022 1.00 80.69 83 LYS A O 1
ATOM 685 N N . ALA A 1 84 ? 4.752 0.824 -6.929 1.00 79.12 84 ALA A N 1
ATOM 686 C CA . ALA A 1 84 ? 3.431 1.177 -6.424 1.00 79.12 84 ALA A CA 1
ATOM 687 C C . ALA A 1 84 ? 3.551 2.174 -5.268 1.00 79.12 84 ALA A C 1
ATOM 689 O O . ALA A 1 84 ? 4.474 2.074 -4.463 1.00 79.12 84 ALA A O 1
ATOM 690 N N . ILE A 1 85 ? 2.608 3.112 -5.179 1.00 69.88 85 ILE A N 1
ATOM 691 C CA . ILE A 1 85 ? 2.533 4.083 -4.067 1.00 69.88 85 ILE A CA 1
ATOM 692 C C . ILE A 1 85 ? 1.323 3.865 -3.159 1.00 69.88 85 ILE A C 1
ATOM 694 O O . ILE A 1 85 ? 1.286 4.378 -2.046 1.00 69.88 85 ILE A O 1
ATOM 698 N N . ALA A 1 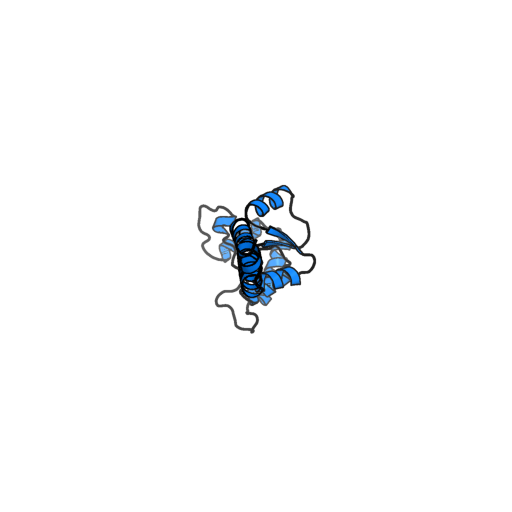86 ? 0.314 3.153 -3.658 1.00 70.06 86 ALA A N 1
ATOM 699 C CA . ALA A 1 86 ? -0.938 2.887 -2.973 1.00 70.06 86 ALA A CA 1
ATOM 700 C C . ALA A 1 86 ? -1.680 1.754 -3.688 1.00 70.06 86 ALA A C 1
ATOM 702 O O . ALA A 1 86 ? -1.469 1.506 -4.882 1.00 70.06 86 ALA A O 1
ATOM 703 N N . GLY A 1 87 ? -2.578 1.096 -2.964 1.00 70.69 87 GLY A N 1
ATOM 704 C CA . GLY A 1 87 ? -3.513 0.169 -3.569 1.00 70.69 87 GLY A CA 1
ATOM 705 C C . GLY A 1 87 ? -4.536 -0.397 -2.596 1.00 70.69 87 GLY A C 1
ATOM 706 O O . GLY A 1 87 ? -4.426 -0.202 -1.387 1.00 70.69 87 GLY A O 1
ATOM 707 N N . ILE A 1 88 ? -5.546 -1.068 -3.148 1.00 65.38 88 ILE A N 1
ATOM 708 C CA . ILE A 1 88 ? -6.584 -1.779 -2.389 1.00 65.38 88 ILE A CA 1
ATOM 709 C C . ILE A 1 88 ? -6.321 -3.276 -2.541 1.00 65.38 88 ILE A C 1
ATOM 711 O O . ILE A 1 88 ? -6.342 -3.778 -3.664 1.00 65.38 88 ILE A O 1
ATOM 715 N N . GLY A 1 89 ? -6.055 -3.949 -1.423 1.00 74.19 89 GLY A N 1
ATOM 716 C CA . GLY A 1 89 ? -5.784 -5.386 -1.330 1.00 74.19 89 GLY A CA 1
ATOM 717 C C . GLY A 1 89 ? -6.776 -6.106 -0.416 1.00 74.19 89 GLY A C 1
ATOM 718 O O . GLY A 1 89 ? -7.831 -5.563 -0.099 1.00 74.19 89 GLY A O 1
ATOM 719 N N . SER A 1 90 ? -6.437 -7.326 0.001 1.00 80.25 90 SER A N 1
ATOM 720 C CA . SER A 1 90 ? -7.186 -8.058 1.033 1.00 80.25 90 SER A CA 1
ATOM 721 C C . SER A 1 90 ? -6.711 -7.698 2.444 1.00 80.25 90 SER A C 1
ATOM 723 O O . SER A 1 90 ? -5.579 -7.247 2.625 1.00 80.25 90 SER A O 1
ATOM 725 N N . ASP A 1 91 ? -7.534 -7.974 3.455 1.00 82.62 91 ASP A N 1
ATOM 726 C CA . ASP A 1 91 ? -7.178 -7.744 4.863 1.00 82.62 91 ASP A CA 1
ATOM 727 C C . ASP A 1 91 ? -5.937 -8.557 5.274 1.00 82.62 91 ASP A C 1
ATOM 729 O O . ASP A 1 91 ? -5.009 -8.028 5.882 1.00 82.62 91 ASP A O 1
ATOM 733 N N . PHE A 1 92 ? -5.834 -9.808 4.813 1.00 81.75 92 PHE A N 1
ATOM 734 C CA . PHE A 1 92 ? -4.643 -10.646 4.999 1.00 81.75 92 PHE A CA 1
ATOM 735 C C . PHE A 1 92 ? -3.369 -10.021 4.401 1.00 81.75 92 PHE A C 1
ATOM 737 O O . PHE A 1 92 ? -2.289 -10.040 5.005 1.00 81.75 92 PHE A O 1
ATOM 744 N N . GLN A 1 93 ? -3.486 -9.427 3.209 1.00 82.50 93 GLN A N 1
ATOM 745 C CA . GLN A 1 93 ? -2.378 -8.701 2.597 1.00 82.50 93 GLN A CA 1
ATOM 746 C C . GLN A 1 93 ? -2.019 -7.462 3.416 1.00 82.50 93 GLN A C 1
ATOM 748 O O . GLN A 1 93 ? -0.836 -7.217 3.650 1.00 82.50 93 GLN A O 1
ATOM 753 N N . ALA A 1 94 ? -3.014 -6.701 3.875 1.00 87.50 94 ALA A N 1
ATOM 754 C CA . ALA A 1 94 ? -2.795 -5.518 4.697 1.00 87.50 94 ALA A CA 1
ATOM 755 C C . ALA A 1 94 ? -2.015 -5.866 5.973 1.00 87.50 94 ALA A C 1
ATOM 757 O O . ALA A 1 94 ? -1.015 -5.212 6.256 1.00 87.50 94 ALA A O 1
ATOM 758 N N . ILE A 1 95 ? -2.374 -6.946 6.671 1.00 89.00 95 ILE A N 1
ATOM 759 C CA . ILE A 1 95 ? -1.650 -7.429 7.862 1.00 89.00 95 ILE A CA 1
ATOM 760 C C . ILE A 1 95 ? -0.188 -7.715 7.535 1.00 89.00 95 ILE A C 1
ATOM 762 O O . ILE A 1 95 ? 0.714 -7.226 8.217 1.00 89.00 95 ILE A O 1
ATOM 766 N N . THR A 1 96 ? 0.058 -8.459 6.456 1.00 87.88 96 THR A N 1
ATOM 767 C CA . THR A 1 96 ? 1.420 -8.785 6.015 1.00 87.88 96 THR A CA 1
ATOM 768 C C . THR A 1 96 ? 2.224 -7.515 5.730 1.00 87.88 96 THR A C 1
ATOM 770 O O . THR A 1 96 ? 3.381 -7.406 6.131 1.00 87.88 96 THR A O 1
ATOM 773 N N . LEU A 1 97 ? 1.619 -6.526 5.073 1.00 88.38 97 LEU A N 1
ATOM 774 C CA . LEU A 1 97 ? 2.280 -5.261 4.760 1.00 88.38 97 LEU A CA 1
ATOM 775 C C . LEU A 1 97 ? 2.502 -4.377 5.998 1.00 88.38 97 LEU A C 1
ATOM 777 O O . LEU A 1 97 ? 3.524 -3.693 6.062 1.00 88.38 97 LEU A O 1
ATOM 781 N N . ILE A 1 98 ? 1.604 -4.409 6.991 1.00 90.88 98 ILE A N 1
ATOM 782 C CA . ILE A 1 98 ? 1.789 -3.727 8.285 1.00 90.88 98 ILE A CA 1
ATOM 783 C C . ILE A 1 98 ? 2.990 -4.319 9.016 1.00 90.88 98 ILE A C 1
ATOM 785 O O . ILE A 1 98 ? 3.861 -3.569 9.458 1.00 90.88 98 ILE A O 1
ATOM 789 N N . LYS A 1 99 ? 3.068 -5.652 9.094 1.00 89.94 99 LYS A N 1
ATOM 790 C CA . LYS A 1 99 ? 4.177 -6.376 9.738 1.00 89.94 99 LYS A CA 1
ATOM 791 C C . LYS A 1 99 ? 5.536 -6.062 9.128 1.00 89.94 99 LYS A C 1
ATOM 793 O O . LYS A 1 99 ? 6.524 -5.996 9.851 1.00 89.94 99 LYS A O 1
ATOM 798 N N . LYS A 1 100 ? 5.560 -5.814 7.820 1.00 89.31 100 LYS A N 1
ATOM 799 C CA . LYS A 1 100 ? 6.752 -5.419 7.057 1.00 89.31 100 LYS A CA 1
ATOM 800 C C . LYS A 1 100 ? 7.038 -3.915 7.071 1.00 89.31 100 LYS A C 1
ATOM 802 O O . LYS A 1 100 ? 8.041 -3.475 6.520 1.00 89.31 100 LYS A O 1
ATOM 807 N N . GLY A 1 101 ? 6.147 -3.104 7.645 1.00 87.94 101 GLY A N 1
ATOM 808 C CA . GLY A 1 101 ? 6.282 -1.646 7.659 1.00 87.94 101 GLY A CA 1
ATOM 809 C C . GLY A 1 101 ? 6.101 -0.976 6.291 1.00 87.94 101 GLY A C 1
ATOM 810 O O . GLY A 1 101 ? 6.561 0.149 6.103 1.00 87.94 101 GLY A O 1
ATOM 811 N N . PHE A 1 102 ? 5.434 -1.632 5.335 1.00 85.06 102 PHE A N 1
ATOM 812 C CA . PHE A 1 102 ? 5.272 -1.125 3.966 1.00 85.06 102 PHE A CA 1
ATOM 813 C C . PHE A 1 102 ? 4.037 -0.249 3.744 1.00 85.06 102 PHE A C 1
ATOM 815 O O . PHE A 1 102 ? 3.915 0.366 2.684 1.00 85.06 102 PHE A O 1
ATOM 822 N N . ILE A 1 103 ? 3.128 -0.158 4.717 1.00 84.69 103 ILE A N 1
ATOM 823 C CA . ILE A 1 103 ? 1.958 0.725 4.635 1.00 84.69 103 ILE A CA 1
ATOM 824 C C . ILE A 1 103 ? 1.906 1.710 5.803 1.00 84.69 103 ILE A C 1
ATOM 826 O O . ILE A 1 103 ? 2.384 1.439 6.904 1.00 84.69 103 ILE A O 1
ATOM 830 N N . GLN A 1 104 ? 1.326 2.881 5.544 1.00 85.00 104 GLN A N 1
ATOM 831 C CA . GLN A 1 104 ? 1.215 3.974 6.508 1.00 85.00 104 GLN A CA 1
ATOM 832 C C . GLN A 1 104 ? -0.177 4.021 7.145 1.00 85.00 104 GLN A C 1
ATOM 834 O O . GLN A 1 104 ? -1.168 3.639 6.524 1.00 85.00 104 GLN A O 1
ATOM 839 N N . LYS A 1 105 ? -0.253 4.537 8.380 1.00 88.12 105 LYS A N 1
ATOM 840 C CA . LYS A 1 105 ? -1.526 4.753 9.085 1.00 88.12 105 LYS A CA 1
ATOM 841 C C . LYS A 1 105 ? -2.390 5.768 8.325 1.00 88.12 105 LYS A C 1
ATOM 843 O O . LYS A 1 105 ? -1.892 6.802 7.874 1.00 88.12 105 LYS A O 1
ATOM 848 N N . ILE A 1 106 ? -3.694 5.509 8.250 1.00 88.19 106 ILE A N 1
ATOM 849 C CA . ILE A 1 106 ? -4.666 6.457 7.699 1.00 88.19 106 ILE A CA 1
ATOM 850 C C . ILE A 1 106 ? -4.783 7.661 8.641 1.00 88.19 106 ILE A C 1
ATOM 852 O O . ILE A 1 106 ? -4.922 7.516 9.855 1.00 88.19 106 ILE A O 1
ATOM 856 N N . ASN A 1 107 ? -4.762 8.872 8.082 1.00 89.88 107 ASN A N 1
ATOM 857 C CA . ASN A 1 107 ? -5.101 10.074 8.836 1.00 89.88 107 ASN A CA 1
ATOM 858 C C . ASN A 1 107 ? -6.625 10.275 8.817 1.00 89.88 107 ASN A C 1
ATOM 860 O O . ASN A 1 107 ? -7.170 10.907 7.909 1.00 89.88 107 ASN A O 1
ATOM 864 N N . PHE A 1 108 ? -7.307 9.722 9.821 1.00 91.44 108 PHE A N 1
ATOM 865 C CA . PHE A 1 108 ? -8.767 9.775 9.919 1.00 91.44 108 PHE A CA 1
ATOM 866 C C . PHE A 1 108 ? -9.332 11.175 10.157 1.00 91.44 108 PHE A C 1
ATOM 868 O O . PHE A 1 108 ? -10.454 11.446 9.740 1.00 91.44 108 PHE A O 1
ATOM 875 N N . GLU A 1 109 ? -8.572 12.088 10.762 1.00 91.25 109 GLU A N 1
ATOM 876 C CA . GLU A 1 109 ? -9.008 13.480 10.931 1.00 91.25 109 GLU A CA 1
ATOM 877 C C . GLU A 1 109 ? -9.206 14.154 9.574 1.00 91.25 109 GLU A C 1
ATOM 879 O O . GLU A 1 109 ? -10.241 14.778 9.329 1.00 91.25 109 GLU A O 1
ATOM 884 N N . LYS A 1 110 ? -8.239 13.957 8.669 1.00 90.38 110 LYS A N 1
ATOM 885 C CA . LYS A 1 110 ? -8.318 14.434 7.286 1.00 90.38 110 LYS A CA 1
ATOM 886 C C . LYS A 1 110 ? -9.382 13.685 6.496 1.00 90.38 110 LYS A C 1
ATOM 888 O O . LYS A 1 110 ? -10.162 14.323 5.799 1.00 90.38 110 LYS A O 1
ATOM 893 N N . LEU A 1 111 ? -9.417 12.354 6.607 1.00 90.31 111 LEU A N 1
ATOM 894 C CA . LEU A 1 111 ? -10.352 11.522 5.845 1.00 90.31 111 LEU A CA 1
ATOM 895 C C . LEU A 1 111 ? -11.811 11.879 6.147 1.00 90.31 111 LEU A C 1
ATOM 897 O O . LEU A 1 111 ? -12.620 12.001 5.235 1.00 90.31 111 LEU A O 1
ATOM 901 N N . LEU A 1 112 ? -12.132 12.063 7.427 1.00 90.94 112 LEU A N 1
ATOM 902 C CA . LEU A 1 112 ? -13.482 12.372 7.896 1.00 90.94 112 LEU A CA 1
ATOM 903 C C . LEU A 1 112 ? -13.765 13.882 7.933 1.00 90.94 112 LEU A C 1
ATOM 905 O O . LEU A 1 112 ? -14.836 14.284 8.382 1.00 90.94 112 LEU A O 1
ATOM 909 N N . ASN A 1 113 ? -12.813 14.712 7.486 1.00 91.31 113 ASN A N 1
ATOM 910 C CA . ASN A 1 113 ? -12.895 16.173 7.479 1.00 91.31 113 ASN A CA 1
ATOM 911 C C . ASN A 1 113 ? -13.374 16.755 8.827 1.00 91.31 113 ASN A C 1
ATOM 913 O O . ASN A 1 113 ? -14.263 17.612 8.881 1.00 91.31 113 ASN A O 1
ATOM 917 N N . ARG A 1 114 ? -12.833 16.245 9.943 1.00 86.06 114 ARG A N 1
ATOM 918 C CA . ARG A 1 114 ? -13.266 16.661 11.285 1.00 86.06 114 ARG A CA 1
ATOM 919 C C . ARG A 1 114 ? -12.663 18.010 11.656 1.00 86.06 114 ARG A C 1
ATOM 921 O O . ARG A 1 114 ? -11.474 18.248 11.491 1.00 86.06 114 ARG A O 1
ATOM 928 N N . GLN A 1 115 ? -13.492 18.864 12.251 1.00 85.19 115 GLN A N 1
ATOM 929 C CA . GLN A 1 115 ? -13.053 20.141 12.825 1.00 85.19 115 GLN A CA 1
ATOM 930 C C . GLN A 1 115 ? -12.355 19.967 14.180 1.00 85.19 115 GLN A C 1
ATOM 932 O O . GLN A 1 115 ? -11.557 20.810 14.576 1.00 85.19 115 GLN A O 1
ATOM 937 N N . GLN A 1 116 ? -12.674 18.890 14.905 1.00 87.00 116 GLN A N 1
ATOM 938 C CA . GLN A 1 116 ? -12.084 18.581 16.204 1.00 87.00 116 GLN A CA 1
ATOM 939 C C . GLN A 1 116 ? -11.089 17.421 16.076 1.00 87.00 116 GLN A C 1
ATOM 941 O O . GLN A 1 116 ? -11.418 16.429 15.413 1.00 87.00 116 GLN A O 1
ATOM 946 N N . PRO A 1 117 ? -9.913 17.517 16.724 1.00 89.50 117 PRO A N 1
ATOM 947 C CA . PRO A 1 117 ? -8.917 16.455 16.695 1.00 89.50 117 PRO A CA 1
ATOM 948 C C . PRO A 1 117 ? -9.423 15.207 17.424 1.00 89.50 117 PRO A C 1
ATOM 950 O O . PRO A 1 117 ? -10.152 15.300 18.418 1.00 89.50 117 PRO A O 1
ATOM 953 N N . ILE A 1 118 ? -9.022 14.037 16.932 1.00 91.50 118 ILE A N 1
ATOM 954 C CA . ILE A 1 118 ? -9.294 12.744 17.563 1.00 91.50 118 ILE A CA 1
ATOM 955 C C . ILE A 1 118 ? -8.325 12.598 18.737 1.00 91.50 118 ILE A C 1
ATOM 957 O O . ILE A 1 118 ? -7.110 12.539 18.553 1.00 91.50 118 ILE A O 1
ATOM 961 N N . LYS A 1 119 ? -8.844 12.537 19.964 1.00 90.25 119 LYS A N 1
ATOM 962 C CA . LYS A 1 119 ? -8.008 12.645 21.170 1.00 90.25 119 LYS A CA 1
ATOM 963 C C . LYS A 1 119 ? -7.181 11.397 21.443 1.00 90.25 119 LYS A C 1
ATOM 965 O O . LYS A 1 119 ? -6.115 11.486 22.043 1.00 90.25 119 LYS A O 1
ATOM 970 N N . ASN A 1 120 ? -7.712 10.226 21.103 1.00 90.19 120 ASN A N 1
ATOM 971 C CA . ASN A 1 120 ? -7.075 8.938 21.357 1.00 90.19 120 ASN A CA 1
ATOM 972 C C . ASN A 1 120 ? -7.719 7.824 20.518 1.00 90.19 120 ASN A C 1
ATOM 974 O O . ASN A 1 120 ? -8.773 8.009 19.907 1.00 90.19 120 ASN A O 1
ATOM 978 N N . GLN A 1 121 ? -7.102 6.640 20.535 1.00 89.19 121 GLN A N 1
ATOM 979 C CA . GLN A 1 121 ? -7.603 5.476 19.802 1.00 89.19 121 GLN A CA 1
ATOM 980 C C . GLN A 1 121 ? -8.996 5.014 20.246 1.00 89.19 121 GLN A C 1
ATOM 982 O O . GLN A 1 121 ? -9.753 4.511 19.424 1.00 89.19 121 GLN A O 1
ATOM 987 N N . LYS A 1 122 ? -9.369 5.199 21.518 1.00 92.56 122 LYS A N 1
ATOM 988 C CA . LYS A 1 122 ? -10.708 4.828 21.992 1.00 92.56 122 LYS A CA 1
ATOM 989 C C . LYS A 1 122 ? -11.780 5.704 21.342 1.00 92.56 122 LYS A C 1
ATOM 991 O O . LYS A 1 122 ? -12.809 5.186 20.930 1.00 92.56 122 LYS A O 1
ATOM 996 N N . GLU A 1 123 ? -11.532 7.008 21.212 1.00 93.94 123 GLU A N 1
ATOM 997 C CA . GLU A 1 123 ? -12.423 7.908 20.469 1.00 93.94 123 GLU A CA 1
ATOM 998 C C . GLU A 1 123 ? -12.498 7.510 18.990 1.00 93.94 123 GLU A C 1
ATOM 1000 O O . GLU A 1 123 ? -13.597 7.409 18.450 1.00 93.94 123 GLU A O 1
ATOM 1005 N N . LEU A 1 124 ? -11.352 7.226 18.355 1.00 92.94 124 LEU A N 1
ATOM 1006 C CA . LEU A 1 124 ? -11.317 6.770 16.962 1.00 92.94 124 LEU A CA 1
ATOM 1007 C C . LEU A 1 124 ? -12.180 5.520 16.759 1.00 92.94 124 LEU A C 1
ATOM 1009 O O . LEU A 1 124 ? -13.012 5.481 15.858 1.00 92.94 124 LEU A O 1
ATOM 1013 N N . LYS A 1 125 ? -12.016 4.528 17.637 1.00 94.38 125 LYS A N 1
ATOM 1014 C CA . LYS A 1 125 ? -12.750 3.264 17.606 1.00 94.38 125 LYS A CA 1
ATOM 1015 C C . LYS A 1 125 ? -14.261 3.473 17.628 1.00 94.38 125 LYS A C 1
ATOM 1017 O O . LYS A 1 125 ? -14.978 2.892 16.819 1.00 94.38 125 LYS A O 1
ATOM 1022 N N . GLU A 1 126 ? -14.747 4.323 18.527 1.00 94.81 126 GLU A N 1
ATOM 1023 C CA . GLU A 1 126 ? -16.180 4.605 18.637 1.00 94.81 126 GLU A CA 1
ATOM 1024 C C . GLU A 1 126 ? -16.717 5.386 17.429 1.00 94.81 126 GLU A C 1
ATOM 1026 O O . GLU A 1 126 ? -17.830 5.116 16.985 1.00 94.81 126 GLU A O 1
ATOM 1031 N N . ILE A 1 127 ? -15.921 6.284 16.837 1.00 94.00 127 ILE A N 1
ATOM 1032 C CA . ILE A 1 127 ? -16.283 6.955 15.577 1.00 94.00 127 ILE A CA 1
ATOM 1033 C C . ILE A 1 127 ? -16.413 5.933 14.442 1.00 94.00 127 ILE A C 1
ATOM 1035 O O . ILE A 1 127 ? -17.403 5.931 13.714 1.00 94.00 127 ILE A O 1
ATOM 1039 N N . LEU A 1 128 ? -15.435 5.040 14.292 1.00 94.69 128 LEU A N 1
ATOM 1040 C CA . LEU A 1 128 ? -15.422 4.067 13.200 1.00 94.69 128 LEU A CA 1
ATOM 1041 C C . LEU A 1 128 ? -16.531 3.020 13.333 1.00 94.69 128 LEU A C 1
ATOM 1043 O O . LEU A 1 128 ? -17.111 2.627 12.323 1.00 94.69 128 LEU A O 1
ATOM 1047 N N . LYS A 1 129 ? -16.906 2.634 14.558 1.00 95.69 129 LYS A N 1
ATOM 1048 C CA . LYS A 1 129 ? -18.078 1.779 14.814 1.00 95.69 129 LYS A CA 1
ATOM 1049 C C . LYS A 1 129 ? -19.407 2.396 14.373 1.00 95.69 129 LYS A C 1
ATOM 1051 O O . LYS A 1 129 ? -20.360 1.657 14.152 1.00 95.69 129 LYS A O 1
ATOM 1056 N N . GLN A 1 130 ? -19.494 3.722 14.263 1.00 94.25 130 GLN A N 1
ATOM 1057 C CA . GLN A 1 130 ? -20.686 4.400 13.735 1.00 94.25 130 GLN A CA 1
ATOM 1058 C C . GLN A 1 130 ? -20.711 4.429 12.201 1.00 94.25 130 GLN A C 1
ATOM 1060 O O . GLN A 1 130 ? -21.772 4.628 11.613 1.00 94.25 130 GLN A O 1
ATOM 1065 N N . ILE A 1 131 ? -19.555 4.249 11.556 1.00 93.62 131 ILE A N 1
ATOM 1066 C CA . ILE A 1 131 ? -19.395 4.293 10.097 1.00 93.62 131 ILE A CA 1
ATOM 1067 C C . ILE A 1 131 ? -19.501 2.887 9.503 1.00 93.62 131 ILE A C 1
ATOM 1069 O O . ILE A 1 131 ? -20.180 2.678 8.497 1.00 93.62 131 ILE A O 1
ATOM 1073 N N . TYR A 1 132 ? -18.827 1.917 10.119 1.00 93.94 132 TYR A N 1
ATOM 1074 C CA . TYR A 1 132 ? -18.835 0.531 9.674 1.00 93.94 132 TYR A CA 1
ATOM 1075 C C . TYR A 1 132 ? -20.035 -0.231 10.226 1.00 93.94 132 TYR A C 1
ATOM 1077 O O . TYR A 1 132 ? -20.526 0.028 11.321 1.00 93.94 132 TYR A O 1
ATOM 1085 N N . THR A 1 133 ? -20.483 -1.240 9.478 1.00 95.62 133 THR A N 1
ATOM 1086 C CA . THR A 1 133 ? -21.460 -2.188 10.022 1.00 95.62 133 THR A CA 1
ATOM 1087 C C . THR A 1 133 ? -20.822 -3.008 11.151 1.00 95.62 133 THR A C 1
ATOM 1089 O O . THR A 1 133 ? -19.611 -3.250 11.109 1.00 95.62 133 THR A O 1
ATOM 1092 N N . PRO A 1 134 ? -21.606 -3.508 12.127 1.00 95.81 134 PRO A N 1
ATOM 1093 C CA . PRO A 1 134 ? -21.066 -4.313 13.223 1.00 95.81 134 PRO A CA 1
ATOM 10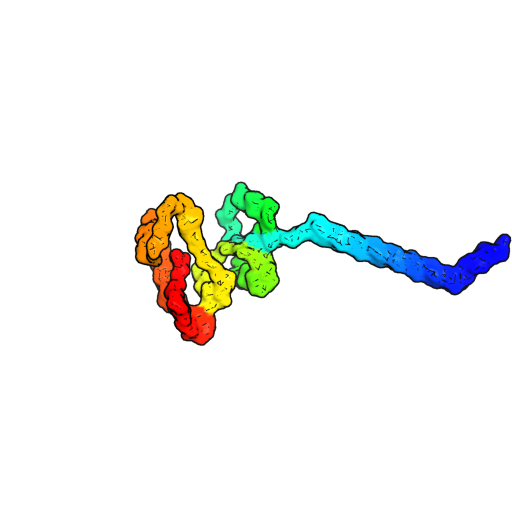94 C C . PRO A 1 134 ? -20.258 -5.526 12.749 1.00 95.81 134 PRO A C 1
ATOM 1096 O O . PRO A 1 134 ? -19.214 -5.826 13.316 1.00 95.81 134 PRO A O 1
ATOM 1099 N N . ALA A 1 135 ? -20.706 -6.187 11.676 1.00 94.06 135 ALA A N 1
ATOM 1100 C CA . ALA A 1 135 ? -20.013 -7.337 11.102 1.00 94.06 135 ALA A CA 1
ATOM 1101 C C . ALA A 1 135 ? -18.648 -6.956 10.505 1.00 94.06 135 ALA A C 1
ATOM 1103 O O . ALA A 1 135 ? -17.664 -7.650 10.741 1.00 94.06 135 ALA A O 1
ATOM 1104 N N . VAL A 1 136 ? -18.573 -5.840 9.771 1.00 91.88 136 VAL A N 1
ATOM 1105 C CA . VAL A 1 136 ? -17.308 -5.344 9.203 1.00 91.88 136 VAL A CA 1
ATOM 1106 C C . VAL A 1 136 ? -16.353 -4.922 10.313 1.00 91.88 136 VAL A C 1
ATOM 1108 O O . VAL A 1 136 ? -15.192 -5.313 10.294 1.00 91.88 136 VAL A O 1
ATOM 1111 N N . PHE A 1 137 ? -16.837 -4.174 11.307 1.00 95.44 137 PHE A N 1
ATOM 1112 C CA . PHE A 1 137 ? -15.987 -3.728 12.408 1.00 95.44 137 PHE A CA 1
ATOM 1113 C C . PHE A 1 137 ? -15.426 -4.912 13.211 1.00 95.44 137 PHE A C 1
ATOM 1115 O O . PHE A 1 137 ? -14.231 -4.949 13.492 1.00 95.44 137 PHE A O 1
ATOM 1122 N N . ALA A 1 138 ? -16.266 -5.906 13.517 1.00 94.81 138 ALA A N 1
ATOM 1123 C CA . ALA A 1 138 ? -15.836 -7.127 14.195 1.00 94.81 138 ALA A CA 1
ATOM 1124 C C . ALA A 1 138 ? -14.802 -7.914 13.374 1.00 94.81 138 ALA A C 1
ATOM 1126 O O . ALA A 1 138 ? -13.868 -8.472 13.942 1.00 94.81 138 ALA A O 1
ATOM 1127 N N . HIS A 1 139 ? -14.935 -7.938 12.043 1.00 92.94 139 HIS A N 1
ATOM 1128 C CA . HIS A 1 139 ? -13.937 -8.563 11.178 1.00 92.94 139 HIS A CA 1
ATOM 1129 C C . HIS A 1 139 ? -12.585 -7.844 11.254 1.00 92.94 139 HIS A C 1
ATOM 1131 O O . HIS A 1 139 ? -11.567 -8.497 11.461 1.00 92.94 139 HIS A O 1
ATOM 1137 N N . LEU A 1 140 ? -12.568 -6.511 11.160 1.00 93.62 140 LEU A N 1
ATOM 1138 C CA . LEU A 1 140 ? -11.331 -5.725 11.257 1.00 93.62 140 LEU A CA 1
ATOM 1139 C C . LEU A 1 140 ? -10.647 -5.900 12.622 1.00 93.62 140 LEU A C 1
ATOM 1141 O O . LEU A 1 140 ? -9.432 -6.065 12.680 1.00 93.62 140 LEU A O 1
ATOM 1145 N N . GLU A 1 141 ? -11.428 -5.895 13.704 1.00 94.25 141 GLU A N 1
ATOM 1146 C CA . GLU A 1 141 ? -10.951 -6.081 15.082 1.00 94.25 141 GLU A CA 1
ATOM 1147 C C . GLU A 1 141 ? -10.433 -7.504 15.345 1.00 94.25 141 GLU A C 1
ATOM 1149 O O . GLU A 1 141 ? -9.521 -7.686 16.148 1.00 94.25 141 GLU A O 1
ATOM 1154 N N . SER A 1 142 ? -10.952 -8.517 14.640 1.00 93.94 142 SER A N 1
ATOM 1155 C CA . SER A 1 142 ? -10.513 -9.911 14.815 1.00 93.94 142 SER A CA 1
ATOM 1156 C C . SER A 1 142 ? -9.026 -10.141 14.512 1.00 93.94 142 SER A C 1
ATOM 1158 O O . SER A 1 142 ? -8.459 -11.128 14.970 1.00 93.94 142 SER A O 1
ATOM 1160 N N . TYR A 1 143 ? -8.380 -9.211 13.803 1.00 92.94 143 TYR A N 1
ATOM 1161 C CA . TYR A 1 143 ? -6.957 -9.268 13.473 1.00 92.94 143 TYR A CA 1
ATOM 1162 C C . TYR A 1 143 ? -6.055 -8.502 14.454 1.00 92.94 143 TYR A C 1
ATOM 1164 O O . TYR A 1 143 ? -4.837 -8.488 14.269 1.00 92.94 143 TYR A O 1
ATOM 1172 N N . ASP A 1 144 ? -6.608 -7.879 15.500 1.00 93.75 144 ASP A N 1
ATOM 1173 C CA . ASP A 1 144 ? -5.830 -7.108 16.481 1.00 93.75 144 ASP A CA 1
ATOM 1174 C C . ASP A 1 144 ? -4.744 -7.973 17.156 1.00 93.75 144 ASP A C 1
ATOM 1176 O O . ASP A 1 144 ? -3.633 -7.500 17.395 1.00 93.75 144 ASP A O 1
ATOM 1180 N N . GLU A 1 145 ? -5.025 -9.259 17.403 1.00 91.56 145 GLU A N 1
ATOM 1181 C CA . GLU A 1 145 ? -4.050 -10.203 17.971 1.00 91.56 145 GLU A CA 1
ATOM 1182 C C . GLU A 1 145 ? -2.883 -10.484 17.018 1.00 91.56 145 GLU A C 1
ATOM 1184 O O . GLU A 1 145 ? -1.725 -10.557 17.437 1.00 91.56 145 GLU A O 1
ATOM 1189 N N . GLU A 1 146 ? -3.161 -10.593 15.717 1.00 90.62 146 GLU A N 1
ATOM 1190 C CA . GLU A 1 146 ? -2.118 -10.798 14.714 1.00 90.62 146 GLU A CA 1
ATOM 1191 C C . GLU A 1 146 ? -1.205 -9.578 14.586 1.00 90.62 146 GLU A C 1
ATOM 1193 O O . GLU A 1 146 ? -0.056 -9.717 14.168 1.00 90.62 146 GLU A O 1
ATOM 1198 N N . LEU A 1 147 ? -1.697 -8.397 14.953 1.00 92.44 147 LEU A N 1
ATOM 1199 C CA . LEU A 1 147 ? -1.047 -7.103 14.782 1.00 92.44 147 LEU A CA 1
ATOM 1200 C C . LEU A 1 147 ? -0.320 -6.596 16.039 1.00 92.44 147 LEU A C 1
ATOM 1202 O O . LEU A 1 147 ? 0.002 -5.410 16.139 1.00 92.44 147 LEU A O 1
ATOM 1206 N N . LEU A 1 148 ? -0.003 -7.495 16.973 1.00 93.38 148 LEU A N 1
ATOM 1207 C CA . LEU A 1 148 ? 0.836 -7.198 18.140 1.00 93.38 148 LEU A CA 1
ATOM 1208 C C . LEU A 1 148 ? 2.336 -7.184 17.813 1.00 93.38 148 LEU A C 1
ATOM 1210 O O . LEU A 1 148 ? 3.097 -6.466 18.466 1.00 93.38 148 LEU A O 1
ATOM 1214 N N . THR A 1 149 ? 2.754 -7.947 16.799 1.00 92.81 149 THR A N 1
ATOM 1215 C CA . THR A 1 149 ? 4.165 -8.154 16.442 1.00 92.81 149 THR A CA 1
ATOM 1216 C C . THR A 1 149 ? 4.467 -7.856 14.976 1.00 92.81 149 THR A C 1
ATOM 1218 O O . THR A 1 149 ? 3.592 -7.965 14.112 1.00 92.81 149 THR A O 1
ATOM 1221 N N . ASP A 1 150 ? 5.716 -7.481 14.702 1.00 92.50 150 ASP A N 1
ATOM 1222 C CA . ASP A 1 150 ? 6.266 -7.323 13.354 1.00 92.50 150 ASP A CA 1
ATOM 1223 C C . ASP A 1 150 ? 6.559 -8.677 12.671 1.00 92.50 150 ASP A C 1
ATOM 1225 O O . ASP A 1 150 ? 6.287 -9.751 13.213 1.00 92.50 150 ASP A O 1
ATOM 1229 N N . GLU A 1 151 ? 7.113 -8.645 11.453 1.00 91.00 151 GLU A N 1
ATOM 1230 C CA . GLU A 1 151 ? 7.453 -9.869 10.705 1.00 91.00 151 GLU A CA 1
ATOM 1231 C C . GLU A 1 151 ? 8.533 -10.746 11.376 1.00 91.00 151 GLU A C 1
ATOM 1233 O O . GLU A 1 151 ? 8.662 -11.920 11.027 1.00 91.00 151 GLU A O 1
ATOM 1238 N N . TYR A 1 152 ? 9.280 -10.206 12.344 1.00 92.19 152 TYR A N 1
ATOM 1239 C CA . TYR A 1 152 ? 10.339 -10.894 13.091 1.00 92.19 152 TYR A CA 1
ATOM 1240 C C . TYR A 1 152 ? 9.888 -11.333 14.494 1.00 92.19 152 TYR A C 1
ATOM 1242 O O . TYR A 1 152 ? 10.676 -11.927 15.231 1.00 92.19 152 TYR A O 1
ATOM 1250 N N . GLY A 1 153 ? 8.634 -11.060 14.873 1.00 91.00 153 GLY A N 1
ATOM 1251 C CA . GLY A 1 153 ? 8.080 -11.386 16.187 1.00 91.00 153 GLY A CA 1
ATOM 1252 C C . GLY A 1 153 ? 8.363 -10.347 17.279 1.00 91.00 153 GLY A C 1
ATOM 1253 O O . GLY A 1 153 ? 8.099 -10.622 18.450 1.00 91.00 153 GLY A O 1
ATOM 1254 N N . ASN A 1 154 ? 8.876 -9.158 16.943 1.00 92.94 154 ASN A N 1
ATOM 1255 C CA . ASN A 1 154 ? 9.056 -8.084 17.922 1.00 92.94 154 ASN A CA 1
ATOM 1256 C C . ASN A 1 154 ? 7.739 -7.340 18.142 1.00 92.94 154 ASN A C 1
ATOM 1258 O O . ASN A 1 154 ? 7.039 -7.009 17.187 1.00 92.94 154 ASN A O 1
ATOM 1262 N N . ASN A 1 155 ? 7.425 -7.007 19.394 1.00 93.88 155 ASN A N 1
ATOM 1263 C CA . ASN A 1 155 ? 6.233 -6.223 19.711 1.00 93.88 155 ASN A CA 1
ATOM 1264 C C . ASN A 1 155 ? 6.319 -4.810 19.122 1.00 93.88 155 ASN A C 1
ATOM 1266 O O . ASN A 1 155 ? 7.337 -4.126 19.266 1.00 93.88 155 ASN A O 1
ATOM 1270 N N . PHE A 1 156 ? 5.223 -4.332 18.534 1.00 89.19 156 PHE A N 1
ATOM 1271 C CA . PHE A 1 156 ? 5.129 -2.926 18.156 1.00 89.19 156 PHE A CA 1
ATOM 1272 C C . PHE A 1 156 ? 5.105 -2.022 19.395 1.00 89.19 156 PHE A C 1
ATOM 1274 O O . PHE A 1 156 ? 4.513 -2.352 20.420 1.00 89.19 156 PHE A O 1
ATOM 1281 N N . THR A 1 157 ? 5.688 -0.826 19.279 1.00 87.06 157 THR A N 1
ATOM 1282 C CA . THR A 1 157 ? 5.638 0.204 20.337 1.00 87.06 157 THR A CA 1
ATOM 1283 C C . THR A 1 157 ? 4.208 0.659 20.643 1.00 87.06 157 THR A C 1
ATOM 1285 O O . THR A 1 157 ? 3.895 1.028 21.769 1.00 87.06 157 THR A O 1
ATOM 1288 N N . GLU A 1 158 ? 3.340 0.620 19.634 1.00 85.62 158 GLU A N 1
ATOM 1289 C CA . GLU A 1 158 ? 1.905 0.856 19.753 1.00 85.62 158 GLU A CA 1
ATOM 1290 C C . GLU A 1 158 ? 1.164 -0.265 19.020 1.00 85.62 158 GLU A C 1
ATOM 1292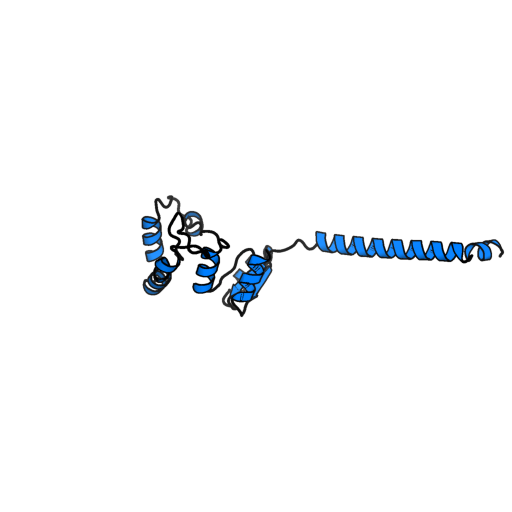 O O . GLU A 1 158 ? 1.566 -0.578 17.889 1.00 85.62 158 GLU A O 1
ATOM 1297 N N . PRO A 1 159 ? 0.070 -0.805 19.591 1.00 82.69 159 PRO A N 1
ATOM 1298 C CA . PRO A 1 159 ? -0.797 -1.748 18.896 1.00 82.69 159 PRO A CA 1
ATOM 1299 C C . PRO A 1 159 ? -1.220 -1.214 17.525 1.00 82.69 159 PRO A C 1
ATOM 1301 O O . PRO A 1 159 ? -1.550 -0.027 17.369 1.00 82.69 159 PRO A O 1
ATOM 1304 N N . LYS A 1 160 ? -1.149 -2.081 16.513 1.00 91.00 160 LYS A N 1
ATOM 1305 C CA . LYS A 1 160 ? -1.622 -1.788 15.159 1.00 91.00 160 LYS A CA 1
ATOM 1306 C C . LYS A 1 160 ? -3.012 -2.390 14.984 1.00 91.00 160 LYS A C 1
ATOM 1308 O O . LYS A 1 160 ? -3.338 -3.391 15.605 1.00 91.00 160 LYS A O 1
ATOM 1313 N N . HIS A 1 161 ? -3.794 -1.770 14.113 1.00 91.94 161 HIS A N 1
ATOM 1314 C CA . HIS A 1 161 ? -5.174 -2.139 13.831 1.00 91.94 161 HIS A CA 1
ATOM 1315 C C . HIS A 1 161 ? -5.417 -2.026 12.325 1.0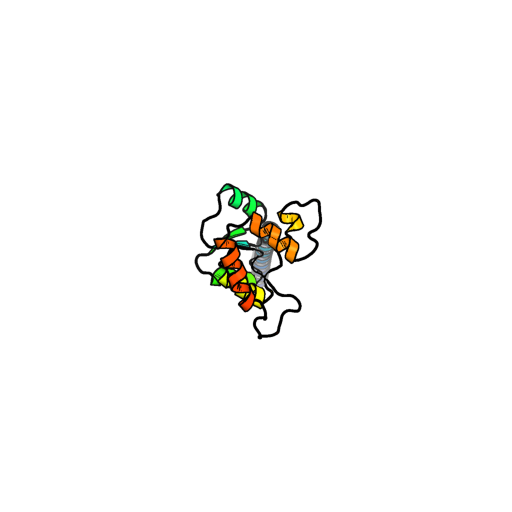0 91.94 161 HIS A C 1
ATOM 1317 O O . HIS A 1 161 ? -4.754 -1.225 11.657 1.00 91.94 161 HIS A O 1
ATOM 1323 N N . LEU A 1 162 ? -6.347 -2.824 11.794 1.00 90.25 162 LEU A N 1
ATOM 1324 C CA . LEU A 1 162 ? -6.844 -2.635 10.424 1.00 90.25 162 LEU A CA 1
ATOM 1325 C C . LEU A 1 162 ? -7.889 -1.518 10.323 1.00 90.25 162 LEU A C 1
ATOM 1327 O O . LEU A 1 162 ? -8.144 -1.022 9.225 1.00 90.25 162 LEU A O 1
ATOM 1331 N N . TRP A 1 163 ? -8.494 -1.144 11.451 1.00 90.19 163 TRP A N 1
ATOM 1332 C CA . TRP A 1 163 ? -9.437 -0.038 11.559 1.00 90.19 163 TRP A CA 1
ATOM 1333 C C . TRP A 1 163 ? -8.737 1.296 11.826 1.00 90.19 163 TRP A C 1
ATOM 1335 O O . TRP A 1 163 ? -7.654 1.334 12.455 1.00 90.19 163 TRP A O 1
#

Organism: NCBI:txid53558

Secondary structure (DSSP, 8-state):
-HHHHHHT-HHHHHHHHHHHHHHHHHHHHHHHHHHHHHS----EEEEESS-S-HHHHHHHHTTSEEEEESSHHHHHHHHHTT-EEEEE--HHHHHHHHHTT-SPPP-HHHHTT-SS---SHHHHHHHHHHHS-HHHHHHHHTTTTGGGB-TTSPBPSS-----

Sequence (163 aa):
MESIKNFFSFKNIKNILILTFSIIGFVIVSLLIGIKISSPFRPAFFNYKSYMSKANIDTINEKYEYKTFNEVDEFTVALNNNKAIAGIGSDFQAITLIKKGFIQKINFEKLLNRQQPIKNQKELKEILKQIYTPAVFAHLESYDEELLTDEYGNNFTEPKHLW

pLDDT: mean 84.68, std 9.55, range [54.16, 95.81]

Foldseek 3Di:
DVVVVVCPPPVNVVVVVVVVVVVVVVVVVVVVVVCPVVDDQAAEEEEADDPDDPVVCVVCVVRHHYYYDPDQVVVVVCLVVSSHDYYDHDPVSVLLCVLVVSDDDDPVCVVVVDPDDQPDVVSVLVVVPVVDDPVVSVVQVVCQVVQQHHPVRHGDPDGDTSD